Protein AF-A0A1M3FB66-F1 (afdb_monomer_lite)

Sequence (59 aa):
MTGRARQLTEARVVALVDAYLAGDSTYVLARRFGIHRETVSGHLERAGVARRVKTGAHK

Foldseek 3Di:
DDDDPPPCPVVNLVVLLVVVVVPDDLVNSCVVVVHDSVVSVVSCVVVVNDPPPPPDDDD

pLDDT: mean 73.71, std 15.16, range [39.59, 88.44]

Radius of gyration: 12.58 Å; chains: 1; bounding box: 37×25×32 Å

Structure (mmCIF, N/CA/C/O backbone):
data_AF-A0A1M3FB66-F1
#
_entry.id   AF-A0A1M3FB66-F1
#
loop_
_atom_site.group_PDB
_atom_site.id
_atom_site.type_symbol
_atom_site.label_atom_id
_atom_site.label_alt_id
_atom_site.label_comp_id
_atom_site.label_asym_id
_atom_site.label_entity_id
_atom_site.label_seq_id
_atom_site.pdbx_PDB_ins_code
_atom_site.Cartn_x
_atom_site.Cartn_y
_atom_site.Cartn_z
_atom_site.occupancy
_atom_site.B_iso_or_equiv
_atom_site.auth_seq_id
_atom_site.auth_comp_id
_atom_site.auth_asym_id
_atom_site.auth_atom_id
_atom_site.pdbx_PDB_model_num
ATOM 1 N N . MET A 1 1 ? -20.142 2.995 18.549 1.00 44.41 1 MET A N 1
ATOM 2 C CA . MET A 1 1 ? -19.045 2.004 18.495 1.00 44.41 1 MET A CA 1
ATOM 3 C C . MET A 1 1 ? -17.741 2.763 18.311 1.00 44.41 1 MET A C 1
ATOM 5 O O . MET A 1 1 ? -17.600 3.488 17.335 1.00 44.41 1 MET A O 1
ATOM 9 N N . THR A 1 2 ? -16.879 2.704 19.323 1.00 44.47 2 THR A N 1
ATOM 10 C CA . THR A 1 2 ? -15.700 3.560 19.526 1.00 44.47 2 THR A CA 1
ATOM 11 C C . THR A 1 2 ? -14.515 3.104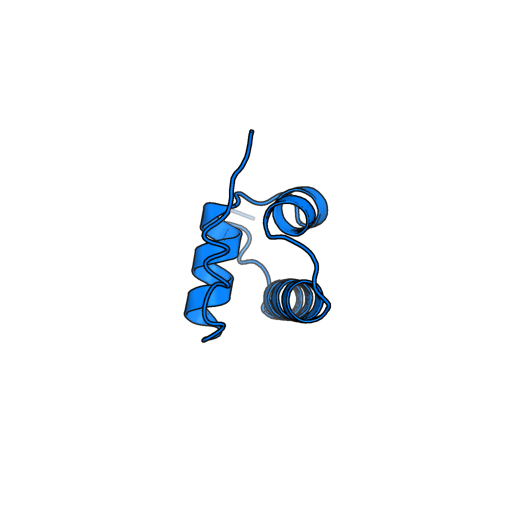 18.677 1.00 44.47 2 THR A C 1
ATOM 13 O O . THR A 1 2 ? -14.352 1.916 18.414 1.00 44.47 2 THR A O 1
ATOM 16 N N . GLY A 1 3 ? -13.719 4.075 18.229 1.00 58.53 3 GLY A N 1
ATOM 17 C CA . GLY A 1 3 ? -12.705 3.926 17.198 1.00 58.53 3 GLY A CA 1
ATOM 18 C C . GLY A 1 3 ? -11.561 2.964 17.504 1.00 58.53 3 GLY A C 1
ATOM 19 O O . GLY A 1 3 ? -11.200 2.700 18.646 1.00 58.53 3 GLY A O 1
ATOM 20 N N . ARG A 1 4 ? -10.941 2.517 16.416 1.00 50.00 4 ARG A N 1
ATOM 21 C CA . ARG A 1 4 ? -9.518 2.209 16.296 1.00 50.00 4 ARG A CA 1
ATOM 22 C C . ARG A 1 4 ? -9.201 2.269 14.815 1.00 50.00 4 ARG A C 1
ATOM 24 O O . ARG A 1 4 ? -10.028 1.878 13.994 1.00 50.00 4 ARG A O 1
ATOM 31 N N . ALA A 1 5 ? -8.060 2.873 14.505 1.00 51.75 5 ALA A N 1
ATOM 32 C CA . ALA A 1 5 ? -7.576 3.107 13.158 1.00 51.75 5 ALA A CA 1
ATOM 33 C C . ALA A 1 5 ? -7.933 1.933 12.248 1.00 51.75 5 ALA A C 1
ATOM 35 O O . ALA A 1 5 ? -7.634 0.784 12.565 1.00 51.75 5 ALA A O 1
ATOM 36 N N . ARG A 1 6 ? -8.619 2.266 11.156 1.00 57.41 6 ARG A N 1
ATOM 37 C CA . ARG A 1 6 ? -8.988 1.405 10.039 1.00 57.41 6 ARG A CA 1
ATOM 38 C C . ARG A 1 6 ? -7.739 0.663 9.584 1.00 57.41 6 ARG A C 1
ATOM 40 O O . ARG A 1 6 ? -7.018 1.156 8.721 1.00 57.41 6 ARG A O 1
ATOM 47 N N . GLN A 1 7 ? -7.458 -0.476 10.219 1.00 55.53 7 GLN A N 1
ATOM 48 C CA . GLN A 1 7 ? -6.480 -1.433 9.740 1.00 55.53 7 GLN A CA 1
ATOM 49 C C . GLN A 1 7 ? -6.874 -1.640 8.293 1.00 55.53 7 GLN A C 1
ATOM 51 O O . GLN A 1 7 ? -8.020 -1.990 8.001 1.00 55.53 7 GLN A O 1
ATOM 56 N N . LEU A 1 8 ? -5.974 -1.275 7.386 1.00 59.53 8 LEU A N 1
ATOM 57 C CA . LEU A 1 8 ? -6.106 -1.660 6.000 1.00 59.53 8 LEU A CA 1
ATOM 58 C C . LEU A 1 8 ? -6.326 -3.175 6.061 1.00 59.53 8 LEU A C 1
ATOM 60 O O . LEU A 1 8 ? -5.422 -3.896 6.479 1.00 59.53 8 LEU A O 1
ATOM 64 N N . THR A 1 9 ? -7.553 -3.631 5.806 1.00 67.31 9 THR A N 1
ATOM 65 C CA . THR A 1 9 ? -7.892 -5.053 5.866 1.00 67.31 9 THR A CA 1
ATOM 66 C C . THR A 1 9 ? -6.882 -5.787 4.998 1.00 67.31 9 THR A C 1
ATOM 68 O O . THR A 1 9 ? -6.454 -5.229 3.987 1.00 67.31 9 THR A O 1
ATOM 71 N N . GLU A 1 10 ? -6.477 -7.001 5.362 1.00 70.19 10 GLU A N 1
ATOM 72 C CA . GLU A 1 10 ? -5.439 -7.740 4.625 1.00 70.19 10 GLU A CA 1
ATOM 73 C C . GLU A 1 10 ? -5.701 -7.746 3.109 1.00 70.19 10 GLU A C 1
ATOM 75 O O . GLU A 1 10 ? -4.790 -7.506 2.324 1.00 70.19 10 GLU A O 1
ATOM 80 N N . ALA A 1 11 ? -6.972 -7.822 2.701 1.00 77.00 11 ALA A N 1
ATOM 81 C CA . ALA A 1 11 ? -7.411 -7.667 1.314 1.00 77.00 11 ALA A CA 1
ATOM 82 C C . ALA A 1 11 ? -6.962 -6.355 0.630 1.00 77.00 11 ALA A C 1
ATOM 84 O O . ALA A 1 11 ? -6.570 -6.365 -0.535 1.00 77.00 11 ALA A O 1
ATOM 85 N N . ARG A 1 12 ? -6.988 -5.210 1.325 1.00 80.31 12 ARG A N 1
ATOM 86 C CA . ARG A 1 12 ? -6.480 -3.937 0.787 1.00 80.31 12 ARG A CA 1
ATOM 87 C C . ARG A 1 12 ? -4.959 -3.915 0.683 1.00 80.31 12 ARG A C 1
ATOM 89 O O . ARG A 1 12 ? -4.451 -3.273 -0.230 1.00 80.31 12 ARG A O 1
ATOM 96 N N . VAL A 1 13 ? -4.245 -4.562 1.604 1.00 79.19 13 VAL A N 1
ATOM 97 C CA . VAL A 1 13 ? -2.780 -4.672 1.520 1.00 79.19 13 VAL A CA 1
ATOM 98 C C . VAL A 1 13 ? -2.401 -5.556 0.334 1.00 79.19 13 VAL A C 1
ATOM 100 O O . VAL A 1 13 ? -1.554 -5.159 -0.457 1.00 79.19 13 VAL A O 1
ATOM 103 N N . VAL A 1 14 ? -3.091 -6.685 0.145 1.00 83.69 14 VAL A N 1
ATOM 104 C CA . VAL A 1 14 ? -2.909 -7.569 -1.016 1.00 83.69 14 VAL A CA 1
ATOM 105 C C . VAL A 1 14 ? -3.173 -6.819 -2.321 1.00 83.69 14 VAL A C 1
ATOM 107 O O . VAL A 1 14 ? -2.318 -6.829 -3.197 1.00 83.69 14 VAL A O 1
ATOM 110 N N . ALA A 1 15 ? -4.284 -6.083 -2.430 1.00 86.50 15 ALA A N 1
ATOM 111 C CA . ALA A 1 15 ? -4.584 -5.286 -3.624 1.00 86.50 15 ALA A CA 1
ATOM 112 C C . ALA A 1 15 ? -3.552 -4.171 -3.888 1.00 86.50 15 ALA A C 1
ATOM 114 O O . ALA A 1 15 ? -3.292 -3.817 -5.036 1.00 86.50 15 ALA A O 1
ATOM 115 N N . LEU A 1 16 ? -2.966 -3.598 -2.832 1.00 86.06 16 LEU A N 1
ATOM 116 C CA . LEU A 1 16 ? -1.905 -2.598 -2.949 1.00 86.06 16 LEU A CA 1
ATOM 117 C C . LEU A 1 16 ? -0.595 -3.212 -3.447 1.00 86.06 16 LEU A C 1
ATOM 119 O O . LEU A 1 16 ? 0.065 -2.620 -4.299 1.00 86.06 16 LEU A O 1
ATOM 123 N N . VAL A 1 17 ? -0.225 -4.380 -2.920 1.00 84.94 17 VAL A N 1
ATOM 124 C CA . VAL A 1 17 ? 0.964 -5.128 -3.344 1.00 84.94 17 VAL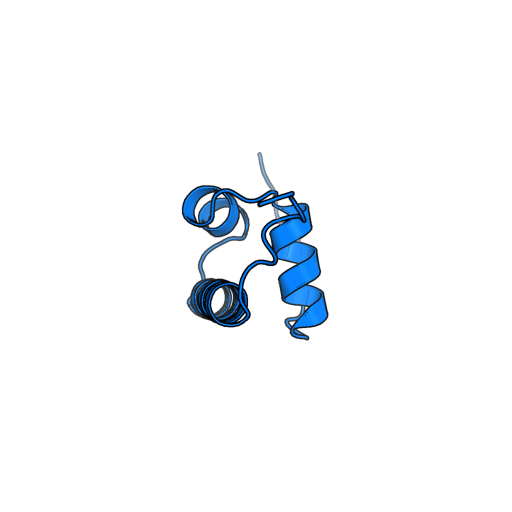 A CA 1
ATOM 125 C C . VAL A 1 17 ? 0.801 -5.597 -4.787 1.00 84.94 17 VAL A C 1
ATOM 127 O O . VAL A 1 17 ? 1.707 -5.389 -5.583 1.00 84.94 17 VAL A O 1
ATOM 130 N N . ASP A 1 18 ? -0.358 -6.146 -5.145 1.00 88.44 18 ASP A N 1
ATOM 131 C CA . ASP A 1 18 ? -0.670 -6.598 -6.504 1.00 88.44 18 ASP A CA 1
ATOM 132 C C . ASP A 1 18 ? -0.551 -5.457 -7.523 1.00 88.44 18 ASP A C 1
ATOM 134 O O . ASP A 1 18 ? 0.183 -5.568 -8.502 1.00 88.44 18 ASP A O 1
ATOM 138 N N . ALA A 1 19 ? -1.150 -4.298 -7.231 1.00 86.94 19 ALA A N 1
ATOM 139 C CA . ALA A 1 19 ? -1.024 -3.126 -8.091 1.00 86.94 19 ALA A CA 1
ATOM 140 C C . ALA A 1 19 ? 0.433 -2.619 -8.180 1.00 86.94 19 ALA A C 1
ATOM 142 O O . ALA A 1 19 ? 0.897 -2.247 -9.259 1.00 86.94 19 ALA A O 1
ATOM 143 N N . TYR A 1 20 ? 1.199 -2.657 -7.083 1.00 87.19 20 TYR A N 1
ATOM 144 C CA . TYR A 1 20 ? 2.632 -2.337 -7.123 1.00 87.19 20 TYR A CA 1
ATOM 145 C C . TYR A 1 20 ? 3.425 -3.307 -8.010 1.00 87.19 20 TYR A C 1
ATOM 147 O O . TYR A 1 20 ? 4.272 -2.877 -8.796 1.00 87.19 20 TYR A O 1
ATOM 155 N N . LEU A 1 21 ? 3.143 -4.609 -7.914 1.00 83.81 21 LEU A N 1
ATOM 156 C CA . LEU A 1 21 ? 3.766 -5.648 -8.736 1.00 83.81 21 LEU A CA 1
ATOM 157 C C . LEU A 1 21 ? 3.357 -5.536 -10.212 1.00 83.81 21 LEU A C 1
ATOM 159 O O . LEU A 1 21 ? 4.192 -5.770 -11.084 1.00 83.81 21 LEU A O 1
ATOM 163 N N . ALA A 1 22 ? 2.132 -5.083 -10.496 1.00 87.56 22 ALA A N 1
ATOM 164 C CA . ALA A 1 22 ? 1.662 -4.753 -11.842 1.00 87.56 22 ALA A CA 1
ATOM 165 C C . ALA A 1 22 ? 2.412 -3.561 -12.474 1.00 87.56 22 ALA A C 1
ATOM 167 O O . ALA A 1 22 ? 2.317 -3.334 -13.680 1.00 87.56 22 ALA A O 1
ATOM 168 N N . GLY A 1 23 ? 3.193 -2.817 -11.683 1.00 84.38 23 GLY A N 1
ATOM 169 C CA . GLY A 1 23 ? 4.037 -1.717 -12.143 1.00 84.38 23 GLY A CA 1
ATOM 170 C C . GLY A 1 23 ? 3.518 -0.325 -11.785 1.00 84.38 23 GLY A C 1
ATOM 171 O O . GLY A 1 23 ? 4.157 0.661 -12.168 1.00 84.38 23 GLY A O 1
ATOM 172 N N . ASP A 1 24 ? 2.416 -0.214 -11.031 1.00 85.19 24 ASP A N 1
ATOM 173 C CA . ASP A 1 24 ? 1.979 1.076 -10.502 1.00 85.19 24 ASP A CA 1
ATOM 174 C C . ASP A 1 24 ? 3.038 1.657 -9.555 1.00 85.19 24 ASP A C 1
ATOM 176 O O . ASP A 1 24 ? 3.624 0.987 -8.701 1.00 85.19 24 ASP A O 1
ATOM 180 N N . SER A 1 25 ? 3.273 2.961 -9.682 1.00 83.56 25 SER A N 1
ATOM 181 C CA . SER A 1 25 ? 4.185 3.666 -8.783 1.00 83.56 25 SER A CA 1
ATOM 182 C C . SER A 1 25 ? 3.532 3.911 -7.425 1.00 83.56 25 SER A C 1
ATOM 184 O O . SER A 1 25 ? 2.323 4.124 -7.323 1.00 83.56 25 SER A O 1
ATOM 186 N N . THR A 1 26 ? 4.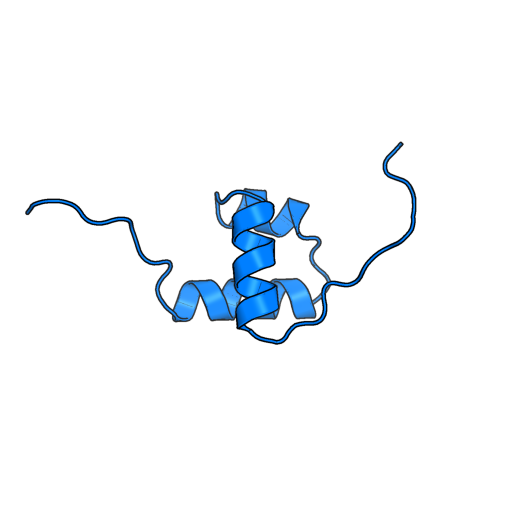347 4.003 -6.374 1.00 82.19 26 THR A N 1
ATOM 187 C CA . THR A 1 26 ? 3.888 4.314 -5.006 1.00 82.19 26 THR A CA 1
ATOM 188 C C . THR A 1 26 ? 3.044 5.587 -4.931 1.00 82.19 26 THR A C 1
ATOM 190 O O . THR A 1 26 ? 2.132 5.662 -4.115 1.00 82.19 26 THR A O 1
ATOM 193 N N . TYR A 1 27 ? 3.290 6.565 -5.808 1.00 85.06 27 TYR A N 1
ATOM 194 C CA . TYR A 1 27 ? 2.475 7.775 -5.936 1.00 85.06 27 TYR A CA 1
ATOM 195 C C . TYR A 1 27 ? 1.044 7.493 -6.422 1.00 85.06 27 TYR A C 1
ATOM 197 O O . TYR A 1 27 ? 0.080 8.022 -5.868 1.00 85.06 27 TYR A O 1
ATOM 205 N N . VAL A 1 28 ? 0.892 6.632 -7.433 1.00 85.12 28 VAL A N 1
ATOM 206 C CA . VAL A 1 28 ? -0.423 6.239 -7.961 1.00 85.12 28 VAL A CA 1
ATOM 207 C C . VAL A 1 28 ? -1.183 5.443 -6.906 1.00 85.12 28 VAL A C 1
ATOM 209 O O . VAL A 1 28 ? -2.345 5.740 -6.636 1.00 85.12 28 VAL A O 1
ATOM 212 N N . LEU A 1 29 ? -0.502 4.512 -6.235 1.00 86.19 29 LEU A N 1
ATOM 213 C CA . LEU A 1 29 ? -1.065 3.727 -5.135 1.00 86.19 29 LEU A CA 1
ATOM 214 C C . LEU A 1 29 ? -1.501 4.619 -3.967 1.00 86.19 29 LEU A C 1
ATOM 216 O O . LEU A 1 29 ? -2.620 4.485 -3.481 1.00 86.19 29 LEU A O 1
ATOM 220 N N . ALA A 1 30 ? -0.675 5.584 -3.557 1.00 86.69 30 ALA A N 1
ATOM 221 C CA . ALA A 1 30 ? -1.007 6.526 -2.491 1.00 86.69 30 ALA A CA 1
ATOM 222 C C . ALA A 1 30 ? -2.320 7.271 -2.776 1.00 86.69 30 ALA A C 1
ATOM 224 O O . ALA A 1 30 ? -3.216 7.297 -1.931 1.00 86.69 30 ALA A O 1
ATOM 225 N N . ARG A 1 31 ? -2.489 7.799 -3.997 1.00 88.44 31 ARG A N 1
ATOM 226 C CA . ARG A 1 31 ? -3.743 8.459 -4.391 1.00 88.44 31 ARG A CA 1
ATOM 227 C C . ARG A 1 31 ? -4.914 7.485 -4.507 1.00 88.44 31 ARG A C 1
ATOM 229 O O . ARG A 1 31 ? -6.002 7.799 -4.041 1.00 88.44 31 ARG A O 1
ATOM 236 N N . ARG A 1 32 ? -4.708 6.318 -5.125 1.00 85.62 32 ARG A N 1
ATOM 237 C CA . ARG A 1 32 ? -5.762 5.323 -5.390 1.00 85.62 32 ARG A CA 1
ATOM 238 C C . ARG A 1 32 ? -6.332 4.734 -4.103 1.00 85.62 32 ARG A C 1
ATOM 240 O O . ARG A 1 32 ? -7.536 4.534 -3.994 1.00 85.62 32 ARG A O 1
ATOM 247 N N . PHE A 1 33 ? -5.469 4.472 -3.128 1.00 83.19 33 PHE A N 1
ATOM 248 C CA . PHE A 1 33 ? -5.852 3.902 -1.839 1.00 83.19 33 PHE A CA 1
ATOM 249 C C . PHE A 1 33 ? -6.138 4.967 -0.769 1.00 83.19 33 PHE A C 1
ATOM 251 O O . PHE A 1 33 ? -6.709 4.624 0.271 1.00 83.19 33 PHE A O 1
ATOM 258 N N . GLY A 1 34 ? -5.798 6.235 -1.033 1.00 85.06 34 GLY A N 1
ATOM 259 C CA . GLY A 1 34 ? -5.998 7.364 -0.123 1.00 85.06 34 GLY A CA 1
ATOM 260 C C . GLY A 1 34 ? -5.087 7.310 1.103 1.00 85.06 34 GLY A C 1
ATOM 261 O O . GLY A 1 34 ? -5.518 7.658 2.199 1.00 85.06 34 GLY A O 1
ATOM 262 N N . ILE A 1 35 ? -3.860 6.811 0.941 1.00 83.81 35 ILE A N 1
ATOM 263 C CA . ILE A 1 35 ? -2.895 6.618 2.030 1.00 83.81 35 ILE A CA 1
ATOM 264 C C . ILE A 1 35 ? -1.568 7.306 1.723 1.00 83.81 35 ILE A C 1
ATOM 266 O O . ILE A 1 35 ? -1.211 7.522 0.567 1.00 83.81 35 ILE A O 1
ATOM 270 N N . HIS A 1 36 ? -0.810 7.633 2.767 1.00 83.94 36 HIS A N 1
ATOM 271 C CA . HIS A 1 36 ? 0.500 8.253 2.606 1.00 83.94 36 HIS A CA 1
ATOM 272 C C . HIS A 1 36 ? 1.495 7.310 1.920 1.00 83.94 36 HIS A C 1
ATOM 274 O O . HIS A 1 36 ? 1.506 6.103 2.157 1.00 83.94 36 HIS A O 1
ATOM 280 N N . ARG A 1 37 ? 2.402 7.877 1.116 1.00 81.38 37 ARG A N 1
ATOM 281 C CA . ARG A 1 37 ? 3.488 7.134 0.447 1.00 81.38 37 ARG A CA 1
ATOM 282 C C . ARG A 1 37 ? 4.375 6.345 1.420 1.00 81.38 37 ARG A C 1
ATOM 284 O O . ARG A 1 37 ? 4.882 5.284 1.067 1.00 81.38 37 ARG A O 1
ATOM 291 N N . GLU A 1 38 ? 4.563 6.857 2.634 1.00 83.25 38 GLU A N 1
ATOM 292 C CA . GLU A 1 38 ? 5.302 6.169 3.698 1.00 83.25 38 GLU A CA 1
ATOM 293 C C . GLU A 1 38 ? 4.534 4.948 4.191 1.00 83.25 38 GLU A C 1
ATOM 295 O O . GLU A 1 38 ? 5.120 3.883 4.328 1.00 83.25 38 GLU A O 1
ATOM 300 N N . THR A 1 39 ? 3.210 5.057 4.328 1.00 85.44 39 THR A N 1
ATOM 301 C CA . THR A 1 39 ? 2.334 3.924 4.641 1.00 85.44 39 THR A CA 1
ATOM 302 C C . THR A 1 39 ? 2.390 2.863 3.546 1.00 85.44 39 THR A C 1
ATOM 304 O O . THR A 1 39 ? 2.581 1.691 3.851 1.00 85.44 39 THR A O 1
ATOM 307 N N . VAL A 1 40 ? 2.302 3.262 2.270 1.00 83.88 40 VAL A N 1
ATOM 308 C CA . VAL A 1 40 ? 2.485 2.350 1.122 1.00 83.88 40 VAL A CA 1
ATOM 309 C C . VAL A 1 40 ? 3.824 1.626 1.240 1.00 83.88 40 VAL A C 1
ATOM 311 O O . VAL A 1 40 ? 3.892 0.415 1.086 1.00 83.88 40 VAL A O 1
ATOM 314 N N . SER A 1 41 ? 4.886 2.366 1.552 1.00 80.75 41 SER A N 1
ATOM 315 C CA . SER A 1 41 ? 6.232 1.808 1.645 1.00 80.75 41 SER A CA 1
ATOM 316 C C . SER A 1 41 ? 6.380 0.823 2.795 1.00 80.75 41 SER A C 1
ATOM 318 O O . SER A 1 41 ? 6.843 -0.284 2.561 1.00 80.75 41 SER A O 1
ATOM 320 N N . GLY A 1 42 ? 5.900 1.170 3.990 1.00 83.94 42 GLY A N 1
ATOM 321 C CA . GLY A 1 42 ? 5.920 0.262 5.133 1.00 83.94 42 GLY A CA 1
ATOM 322 C C . GLY A 1 42 ? 5.095 -1.005 4.890 1.00 83.94 42 GLY A C 1
ATOM 323 O O . GLY A 1 42 ? 5.481 -2.083 5.333 1.00 83.94 42 GLY A O 1
ATOM 324 N N . HIS A 1 43 ? 3.991 -0.913 4.138 1.00 83.00 43 HIS A N 1
ATOM 325 C CA . HIS A 1 43 ? 3.229 -2.093 3.719 1.00 83.00 43 HIS A CA 1
ATOM 326 C C . HIS A 1 43 ? 3.995 -2.966 2.721 1.00 83.00 43 HIS A C 1
ATOM 328 O O . HIS A 1 43 ? 3.979 -4.185 2.868 1.00 83.00 43 HIS A O 1
ATOM 334 N N . LEU A 1 44 ? 4.676 -2.367 1.741 1.00 82.00 44 LEU A N 1
ATOM 335 C CA . LEU A 1 44 ? 5.499 -3.0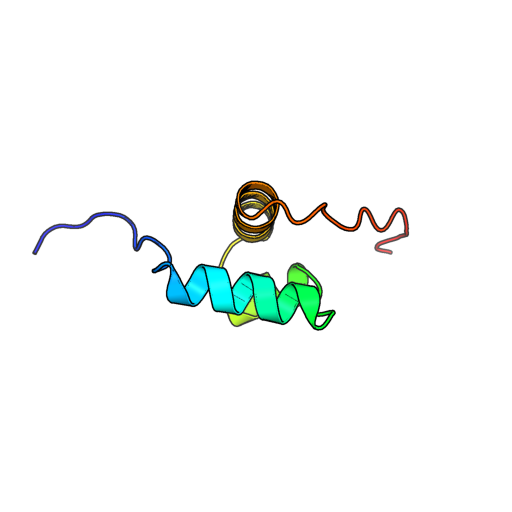98 0.773 1.00 82.00 44 LEU A CA 1
ATOM 336 C C . LEU A 1 44 ? 6.690 -3.786 1.451 1.00 82.00 44 LEU A C 1
ATOM 338 O O . LEU A 1 44 ? 6.929 -4.965 1.205 1.00 82.00 44 LEU A O 1
ATOM 342 N N . GLU A 1 45 ? 7.380 -3.093 2.357 1.00 83.19 45 GLU A N 1
ATOM 343 C CA . GLU A 1 45 ? 8.491 -3.655 3.134 1.00 83.19 45 GLU A CA 1
ATOM 344 C C . GLU A 1 45 ? 8.028 -4.816 4.016 1.00 83.19 45 GLU A C 1
ATOM 346 O O . GLU A 1 45 ? 8.651 -5.875 4.031 1.00 83.19 45 GLU A O 1
ATOM 351 N N . ARG A 1 46 ? 6.880 -4.666 4.689 1.00 81.75 46 ARG A N 1
ATOM 352 C CA . ARG A 1 46 ? 6.280 -5.740 5.492 1.00 81.75 46 ARG A CA 1
ATOM 353 C C . ARG A 1 46 ? 5.819 -6.929 4.645 1.00 81.75 46 ARG A C 1
ATOM 355 O O . ARG A 1 46 ? 5.807 -8.048 5.144 1.00 81.75 46 ARG A O 1
ATOM 362 N N . ALA A 1 47 ? 5.456 -6.695 3.385 1.00 79.19 47 ALA A N 1
ATOM 363 C CA . ALA A 1 47 ? 5.136 -7.738 2.413 1.00 79.19 47 ALA A CA 1
ATOM 364 C C . ALA A 1 47 ? 6.387 -8.378 1.774 1.00 79.19 47 ALA A C 1
ATOM 366 O O . ALA A 1 47 ? 6.250 -9.245 0.915 1.00 79.19 47 ALA A O 1
ATOM 367 N N . GLY A 1 48 ? 7.600 -7.958 2.159 1.00 79.25 48 GLY A N 1
ATOM 368 C CA . GLY A 1 48 ? 8.854 -8.464 1.593 1.00 79.25 48 GLY A CA 1
ATOM 369 C C . GLY A 1 48 ? 9.133 -7.970 0.172 1.00 79.25 48 GLY A C 1
ATOM 370 O O . GLY A 1 48 ? 10.035 -8.471 -0.497 1.00 79.25 48 GLY A O 1
ATOM 371 N N . VAL A 1 49 ? 8.376 -6.982 -0.308 1.00 78.88 49 VAL A N 1
ATOM 372 C CA . VAL A 1 49 ? 8.586 -6.396 -1.624 1.00 78.88 49 VAL A CA 1
ATOM 373 C C . VAL A 1 49 ? 9.747 -5.420 -1.518 1.00 78.88 49 VAL A C 1
ATOM 375 O O . VAL A 1 49 ? 9.607 -4.321 -0.976 1.00 78.88 49 VAL A O 1
ATOM 378 N N . ALA A 1 50 ? 10.903 -5.819 -2.050 1.00 68.12 50 ALA A N 1
ATOM 379 C CA . ALA A 1 50 ? 12.051 -4.935 -2.168 1.00 68.12 50 ALA A CA 1
ATOM 380 C C . ALA A 1 50 ? 11.617 -3.683 -2.934 1.00 68.12 50 ALA A C 1
ATOM 382 O O . ALA A 1 50 ? 11.286 -3.748 -4.123 1.00 68.12 50 ALA A O 1
ATOM 383 N N . ARG A 1 51 ? 11.579 -2.540 -2.235 1.00 65.75 51 ARG A N 1
ATOM 384 C CA . ARG A 1 51 ? 11.269 -1.253 -2.851 1.00 65.75 51 ARG A CA 1
ATOM 385 C C . ARG A 1 51 ? 12.201 -1.132 -4.048 1.00 65.75 51 ARG A C 1
ATOM 387 O O . ARG A 1 51 ? 13.419 -1.112 -3.876 1.00 65.75 51 ARG A O 1
ATOM 394 N N . ARG A 1 52 ? 11.637 -1.030 -5.255 1.00 63.44 52 ARG A N 1
ATOM 395 C CA . ARG A 1 52 ? 12.389 -0.554 -6.415 1.00 63.44 52 ARG A CA 1
ATOM 396 C C . ARG A 1 52 ? 12.866 0.844 -6.048 1.00 63.44 52 ARG A C 1
ATOM 398 O O . ARG 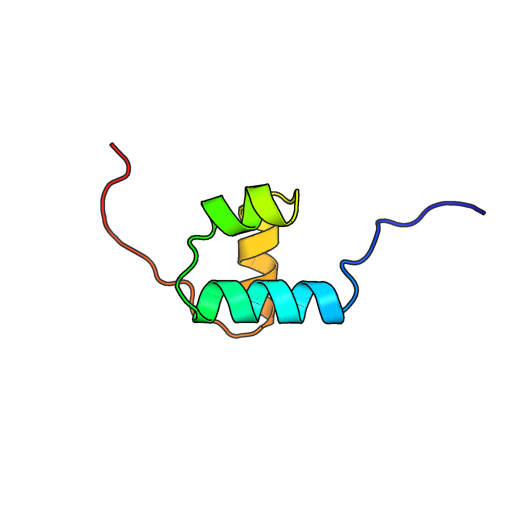A 1 52 ? 12.137 1.821 -6.213 1.00 63.44 52 ARG 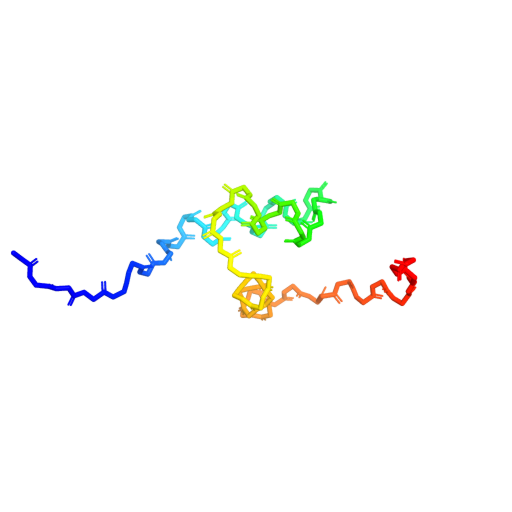A O 1
ATOM 405 N N . VAL A 1 53 ? 14.072 0.930 -5.495 1.00 53.28 53 VAL A N 1
ATOM 406 C CA . VAL A 1 53 ? 14.879 2.138 -5.459 1.00 53.28 53 VAL A CA 1
ATOM 407 C C . VAL A 1 53 ? 15.132 2.471 -6.916 1.00 53.28 53 VAL A C 1
ATOM 409 O O . VAL A 1 53 ? 16.126 2.076 -7.514 1.00 53.28 53 VAL A O 1
ATOM 412 N N . LYS A 1 54 ? 14.170 3.156 -7.537 1.00 52.69 54 LYS A N 1
ATOM 413 C CA . LYS A 1 54 ? 14.474 3.944 -8.714 1.00 52.69 54 LYS A CA 1
ATOM 414 C C . LYS A 1 54 ? 15.351 5.084 -8.208 1.00 52.69 54 LYS A C 1
ATOM 416 O O . LYS A 1 54 ? 14.863 6.154 -7.865 1.00 52.69 54 LYS A O 1
ATOM 421 N N . THR A 1 55 ? 16.650 4.823 -8.098 1.00 44.16 55 THR A N 1
ATOM 422 C CA . THR A 1 55 ? 17.653 5.869 -8.258 1.00 44.16 55 THR A CA 1
ATOM 423 C C . THR A 1 55 ? 17.355 6.502 -9.608 1.00 44.16 55 THR A C 1
ATOM 425 O O . THR A 1 55 ? 17.541 5.870 -10.644 1.00 44.16 55 THR A O 1
ATOM 428 N N . GLY A 1 56 ? 16.766 7.692 -9.601 1.00 47.56 56 GLY A N 1
ATOM 429 C CA . GLY A 1 56 ? 16.390 8.364 -10.836 1.00 47.56 56 GLY A CA 1
ATOM 430 C C . GLY A 1 56 ? 15.322 9.422 -10.634 1.00 47.56 56 GLY A C 1
ATOM 431 O O . GLY A 1 56 ? 14.142 9.137 -10.789 1.00 47.56 56 GLY A O 1
ATOM 432 N N . ALA A 1 57 ? 15.789 10.633 -10.323 1.00 47.81 57 ALA A N 1
ATOM 433 C CA . ALA A 1 57 ? 15.220 11.901 -10.768 1.00 47.81 57 ALA A CA 1
ATOM 434 C C . ALA A 1 57 ? 13.690 12.051 -10.668 1.00 47.81 57 ALA A C 1
ATOM 436 O O . ALA A 1 57 ? 12.946 11.762 -11.603 1.00 47.81 57 ALA A O 1
ATOM 437 N N . HIS A 1 58 ? 13.232 12.657 -9.576 1.00 39.59 58 HIS A N 1
ATOM 438 C CA . HIS A 1 58 ? 12.061 13.520 -9.670 1.00 39.59 58 HIS A CA 1
ATOM 439 C C . HIS A 1 58 ? 12.581 14.952 -9.822 1.00 39.59 58 HIS A C 1
ATOM 441 O O . HIS A 1 58 ? 13.261 15.457 -8.932 1.00 39.59 58 HIS A O 1
ATOM 447 N N . LYS A 1 59 ? 12.353 15.494 -11.023 1.00 41.38 59 LYS A N 1
ATOM 448 C CA . LYS A 1 59 ? 12.578 16.879 -11.456 1.00 41.38 59 LYS A CA 1
ATOM 449 C C . LYS A 1 59 ? 12.048 17.906 -10.457 1.00 41.38 59 LYS A C 1
ATOM 451 O O . LYS A 1 59 ? 10.988 17.628 -9.855 1.00 41.38 59 LYS A O 1
#

Secondary structure (DSSP, 8-state):
---------HHHHHHHHHHHHTT--HHHHHHHHT--HHHHHHHHHHTT-------S---